Protein AF-A0A7S3M3R5-F1 (afdb_monomer_lite)

InterPro domains:
  IPR010730 Heterokaryon incompatibility [PF06985] (4-90)
  IPR035897 Toll/interleukin-1 receptor homology (TIR) domain superfamily [SSF52200] (59-109)

Structure (mmCIF, N/CA/C/O backbone):
data_AF-A0A7S3M3R5-F1
#
_entry.id   AF-A0A7S3M3R5-F1
#
loop_
_atom_site.group_PDB
_atom_site.id
_atom_site.type_symbol
_atom_site.label_atom_id
_atom_site.label_alt_id
_atom_site.label_comp_id
_atom_site.label_asym_id
_atom_site.label_entity_id
_atom_site.label_seq_id
_atom_site.pdbx_PDB_ins_code
_atom_site.Cartn_x
_atom_site.Cartn_y
_atom_site.Cartn_z
_atom_site.occupancy
_atom_site.B_iso_or_equiv
_atom_site.auth_seq_id
_atom_site.auth_comp_id
_atom_site.auth_asym_id
_atom_site.auth_atom_id
_atom_site.pdbx_PDB_model_num
ATOM 1 N N . ASP A 1 1 ? -3.764 -3.300 12.349 1.00 88.19 1 ASP A N 1
ATOM 2 C CA . ASP A 1 1 ? -2.629 -3.396 11.398 1.00 88.19 1 ASP A CA 1
ATOM 3 C C . ASP A 1 1 ? -3.106 -3.323 9.958 1.00 88.19 1 ASP A C 1
ATOM 5 O O . ASP A 1 1 ? -4.203 -3.796 9.670 1.00 88.19 1 ASP A O 1
ATOM 9 N N . VAL A 1 2 ? -2.306 -2.736 9.069 1.00 91.44 2 VAL A N 1
ATOM 10 C CA . VAL A 1 2 ? -2.637 -2.564 7.645 1.00 91.44 2 VAL A CA 1
ATOM 11 C C . VAL A 1 2 ? -1.565 -3.207 6.775 1.00 91.44 2 VAL A C 1
ATOM 13 O O . VAL A 1 2 ? -0.402 -2.827 6.884 1.00 91.44 2 VAL A O 1
ATOM 16 N N . PHE A 1 3 ? -1.940 -4.125 5.888 1.00 92.06 3 PHE A N 1
ATOM 17 C CA . PHE A 1 3 ? -1.043 -4.599 4.831 1.00 92.06 3 PHE A CA 1
ATOM 18 C C . PHE A 1 3 ? -0.990 -3.568 3.703 1.00 92.06 3 PHE A C 1
ATOM 20 O O . PHE A 1 3 ? -2.037 -3.150 3.217 1.00 92.06 3 PHE A O 1
ATOM 27 N N . VAL A 1 4 ? 0.200 -3.148 3.282 1.00 91.94 4 VAL A N 1
ATOM 28 C CA . VAL A 1 4 ? 0.385 -2.169 2.205 1.00 91.94 4 VAL A CA 1
ATOM 29 C C . VAL A 1 4 ? 0.975 -2.869 0.988 1.00 91.94 4 VAL A C 1
ATOM 31 O O . VAL A 1 4 ? 2.160 -3.202 0.977 1.00 91.94 4 VAL A O 1
ATOM 34 N N . SER A 1 5 ? 0.152 -3.044 -0.045 1.00 91.88 5 SER A N 1
ATOM 35 C CA . SER A 1 5 ? 0.587 -3.535 -1.351 1.00 91.88 5 SER A CA 1
ATOM 36 C C . SER A 1 5 ? 0.902 -2.362 -2.274 1.00 91.88 5 SER A C 1
ATOM 38 O O . SER A 1 5 ? 0.075 -1.468 -2.477 1.00 91.88 5 SER A O 1
ATOM 40 N N . HIS A 1 6 ? 2.111 -2.343 -2.834 1.00 91.19 6 HIS A N 1
ATOM 41 C CA . HIS A 1 6 ? 2.576 -1.250 -3.681 1.00 91.19 6 HIS A CA 1
ATOM 42 C C . HIS A 1 6 ? 3.719 -1.683 -4.607 1.00 91.19 6 HIS A C 1
ATOM 44 O O . HIS A 1 6 ? 4.495 -2.582 -4.285 1.00 91.19 6 HIS A O 1
ATOM 50 N N . CYS A 1 7 ? 3.895 -0.990 -5.738 1.00 89.44 7 CYS A N 1
ATOM 51 C CA . CYS A 1 7 ? 5.154 -1.074 -6.487 1.00 89.44 7 CYS A CA 1
ATOM 52 C C . CYS A 1 7 ? 6.301 -0.589 -5.594 1.00 89.44 7 CYS A C 1
ATOM 54 O O . CYS A 1 7 ? 6.078 0.279 -4.767 1.00 89.44 7 CYS A O 1
ATOM 56 N N . TRP A 1 8 ? 7.546 -1.040 -5.756 1.00 86.31 8 TRP A N 1
ATOM 57 C CA . TRP A 1 8 ? 8.667 -0.480 -4.970 1.00 86.31 8 TRP A CA 1
ATOM 58 C C . TRP A 1 8 ? 9.424 0.609 -5.716 1.00 86.31 8 TRP A C 1
ATOM 60 O O . TRP A 1 8 ? 9.763 1.645 -5.148 1.00 86.31 8 TRP A O 1
ATOM 70 N N . SER A 1 9 ? 9.655 0.384 -7.004 1.00 87.81 9 SER A N 1
ATOM 71 C CA . SER A 1 9 ? 10.383 1.286 -7.888 1.00 87.81 9 SER A CA 1
ATOM 72 C C . SER A 1 9 ? 9.431 2.196 -8.657 1.00 87.81 9 SER A C 1
ATOM 74 O O . SER A 1 9 ? 8.329 1.754 -8.989 1.00 87.81 9 SER A O 1
ATOM 76 N N . PRO A 1 10 ? 9.848 3.434 -8.971 1.00 90.00 10 PRO A N 1
ATOM 77 C CA . PRO A 1 10 ? 9.079 4.282 -9.865 1.00 90.00 10 PRO A CA 1
ATOM 78 C C . PRO A 1 10 ? 8.968 3.618 -11.245 1.00 90.00 10 PRO A C 1
ATOM 80 O O . PRO A 1 10 ? 9.911 2.940 -11.674 1.00 90.00 10 PRO A O 1
ATOM 83 N N . PRO A 1 11 ? 7.860 3.834 -11.965 1.00 89.75 11 PRO A N 1
ATOM 84 C CA . PRO A 1 11 ? 7.764 3.528 -13.386 1.00 89.75 11 PRO A CA 1
ATOM 85 C C . PRO A 1 11 ? 8.902 4.170 -14.189 1.00 89.75 11 PRO A C 1
ATOM 87 O O . PRO A 1 11 ? 9.379 5.254 -13.845 1.00 89.75 11 PRO A O 1
ATOM 90 N N . GLN A 1 12 ? 9.316 3.542 -15.294 1.00 90.69 12 GLN A N 1
ATOM 91 C CA . GLN A 1 12 ? 10.451 4.013 -16.108 1.00 90.69 12 GLN A CA 1
ATOM 92 C C . GLN A 1 12 ? 10.284 5.461 -16.602 1.00 90.69 12 GLN A C 1
ATOM 94 O O . GLN A 1 12 ? 11.248 6.221 -16.653 1.00 90.69 12 GLN A O 1
ATOM 99 N N . ASN A 1 13 ? 9.054 5.864 -16.915 1.00 90.12 13 ASN A N 1
ATOM 100 C CA . ASN A 1 13 ? 8.696 7.197 -17.391 1.00 90.12 13 ASN A CA 1
ATOM 101 C C . ASN A 1 13 ? 8.220 8.147 -16.277 1.00 90.12 13 ASN A C 1
ATOM 103 O O . ASN A 1 13 ? 7.721 9.224 -16.591 1.00 90.12 13 ASN A O 1
ATOM 107 N N . TRP A 1 14 ? 8.390 7.801 -14.993 1.00 90.12 14 TRP A N 1
ATOM 108 C CA . TRP A 1 14 ? 7.905 8.607 -13.862 1.00 90.12 14 TRP A CA 1
ATOM 109 C C . TRP A 1 14 ? 8.295 10.082 -13.969 1.00 90.12 14 TRP A C 1
ATOM 111 O O . TRP A 1 14 ? 7.435 10.950 -13.912 1.00 90.12 14 TRP A O 1
ATOM 121 N N . LYS A 1 15 ? 9.581 10.373 -14.196 1.00 91.25 15 LYS A N 1
ATOM 122 C CA . LYS A 1 15 ? 10.078 11.757 -14.302 1.00 91.25 15 LYS A CA 1
ATOM 123 C C . LYS A 1 15 ? 9.504 12.518 -15.498 1.00 91.25 15 LYS A C 1
ATOM 125 O O . LYS A 1 15 ? 9.423 13.737 -15.448 1.00 91.25 15 LYS A O 1
ATOM 130 N N . ILE A 1 16 ? 9.148 11.809 -16.569 1.00 91.19 16 ILE A N 1
ATOM 131 C CA . ILE A 1 16 ? 8.552 12.407 -17.768 1.00 91.19 16 ILE A CA 1
ATOM 132 C C . ILE A 1 16 ? 7.092 12.765 -17.485 1.00 91.19 16 ILE A C 1
ATOM 134 O O . ILE A 1 16 ? 6.657 13.857 -17.825 1.00 91.19 16 ILE A O 1
ATOM 138 N N . VAL A 1 17 ? 6.352 11.858 -16.842 1.00 88.19 17 VAL A N 1
ATO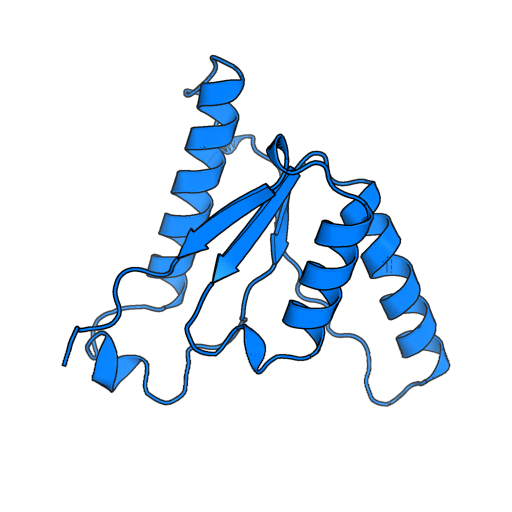M 139 C CA . VAL A 1 17 ? 4.916 12.022 -16.570 1.00 88.19 17 VAL A CA 1
ATOM 140 C C . VAL A 1 17 ? 4.665 12.995 -15.417 1.00 88.19 17 VAL A C 1
ATOM 142 O O . VAL A 1 17 ? 3.823 13.877 -15.537 1.00 88.19 17 VAL A O 1
ATOM 145 N N . MET A 1 18 ? 5.410 12.849 -14.321 1.00 88.31 18 MET A N 1
ATOM 146 C CA . MET A 1 18 ? 5.201 13.590 -13.072 1.00 88.31 18 MET A CA 1
ATOM 147 C C . MET A 1 18 ? 6.074 14.842 -12.959 1.00 88.31 18 MET A C 1
ATOM 149 O O . MET A 1 18 ? 5.799 15.705 -12.134 1.00 88.31 18 MET A O 1
ATOM 153 N N . GLY A 1 19 ? 7.133 14.943 -13.762 1.00 90.81 19 GLY A N 1
ATOM 154 C CA . GLY A 1 19 ? 8.151 15.985 -13.656 1.00 90.81 19 GLY A CA 1
ATOM 155 C C . GLY A 1 19 ? 9.407 15.527 -12.894 1.00 90.81 19 GLY A C 1
ATOM 156 O O . GLY A 1 19 ? 9.345 14.644 -12.031 1.00 90.81 19 GLY A O 1
ATOM 157 N N . PRO A 1 20 ? 10.579 16.108 -13.208 1.00 91.19 20 PRO A N 1
ATOM 158 C CA . PRO A 1 20 ? 11.868 15.665 -12.672 1.00 91.19 20 PRO A CA 1
ATOM 159 C C . PRO A 1 20 ? 12.020 15.887 -11.161 1.00 91.19 20 PRO A C 1
ATOM 161 O O . PRO A 1 20 ? 12.769 15.146 -10.523 1.00 91.19 20 PRO A O 1
ATOM 164 N N . ASP A 1 21 ? 11.294 16.857 -10.600 1.00 92.94 21 ASP A N 1
ATOM 165 C CA . ASP A 1 21 ? 11.376 17.251 -9.188 1.00 92.94 21 ASP A CA 1
ATOM 166 C C . ASP A 1 21 ? 10.393 16.487 -8.284 1.00 92.94 21 ASP A C 1
ATOM 168 O O . ASP A 1 21 ? 10.429 16.618 -7.058 1.00 92.94 21 ASP A O 1
ATOM 172 N N . VAL A 1 22 ? 9.524 15.648 -8.860 1.00 90.94 22 VAL A N 1
ATOM 173 C CA . VAL A 1 22 ? 8.551 14.867 -8.088 1.00 90.94 22 VAL A CA 1
ATOM 174 C C . VAL A 1 22 ? 9.186 13.575 -7.583 1.00 90.94 22 VAL A C 1
ATOM 176 O O . VAL A 1 22 ? 9.408 12.610 -8.322 1.00 90.94 22 VAL A O 1
ATOM 179 N N . ASN A 1 23 ? 9.447 13.532 -6.277 1.00 91.06 23 ASN A N 1
ATOM 180 C CA . ASN A 1 23 ? 10.005 12.362 -5.613 1.00 91.06 23 ASN A CA 1
ATOM 181 C C . ASN A 1 23 ? 8.933 11.282 -5.385 1.00 91.06 23 ASN A C 1
ATOM 183 O O . ASN A 1 23 ? 7.994 11.458 -4.611 1.00 91.06 23 ASN A O 1
ATOM 187 N N . TYR A 1 24 ? 9.133 10.124 -6.008 1.00 90.25 24 TYR A N 1
ATOM 188 C CA . TYR A 1 24 ? 8.236 8.974 -5.913 1.00 90.25 24 TYR A CA 1
ATOM 189 C C . TYR A 1 24 ? 7.963 8.501 -4.475 1.00 90.25 24 TYR A C 1
ATOM 191 O O . TYR A 1 24 ? 6.828 8.194 -4.117 1.00 90.25 24 TYR A O 1
ATOM 199 N N . ALA A 1 25 ? 8.988 8.483 -3.618 1.00 89.75 25 ALA A N 1
ATOM 200 C CA . ALA A 1 25 ? 8.833 8.074 -2.225 1.00 89.75 25 ALA A CA 1
ATOM 201 C C . ALA A 1 25 ? 7.984 9.071 -1.421 1.00 89.75 25 ALA A C 1
ATOM 203 O O . ALA A 1 25 ? 7.261 8.658 -0.518 1.00 89.75 25 ALA A O 1
ATOM 204 N N . VAL A 1 26 ? 8.039 10.362 -1.770 1.00 91.62 26 VAL A N 1
ATOM 205 C CA . VAL A 1 26 ? 7.213 11.407 -1.145 1.00 91.62 26 VAL A CA 1
ATOM 206 C C . VAL A 1 26 ? 5.745 11.255 -1.546 1.00 91.62 26 VAL A C 1
ATOM 208 O O . VAL A 1 26 ? 4.867 11.371 -0.697 1.00 91.62 26 VAL A O 1
ATOM 211 N N . VAL A 1 27 ? 5.460 10.932 -2.811 1.00 90.56 27 VAL A N 1
ATOM 212 C CA . VAL A 1 27 ? 4.079 10.666 -3.257 1.00 90.56 27 VAL A CA 1
ATOM 213 C C . VAL A 1 27 ? 3.496 9.456 -2.523 1.00 90.56 27 VAL A C 1
ATOM 215 O O . VAL A 1 27 ? 2.382 9.516 -2.005 1.00 90.56 27 VAL A O 1
ATOM 218 N N . LYS A 1 28 ? 4.276 8.381 -2.381 1.00 89.06 28 LYS A N 1
ATOM 219 C CA . LYS A 1 28 ? 3.862 7.208 -1.601 1.00 89.06 28 LYS A CA 1
ATOM 220 C C . LYS A 1 28 ? 3.640 7.494 -0.136 1.00 89.06 28 LYS A C 1
ATOM 222 O O . LYS A 1 28 ? 2.657 7.023 0.425 1.00 89.06 28 LYS A O 1
ATOM 227 N N . SER A 1 29 ? 4.558 8.218 0.501 1.00 89.81 29 SER A N 1
ATOM 228 C CA . SER A 1 29 ? 4.417 8.530 1.919 1.00 89.81 29 SER A CA 1
ATOM 229 C C . SER A 1 29 ? 3.177 9.384 2.164 1.00 89.81 29 SER A C 1
ATOM 231 O O . SER A 1 29 ? 2.479 9.151 3.147 1.00 89.81 29 SER A O 1
ATOM 233 N N . ALA A 1 30 ? 2.840 10.288 1.238 1.00 91.19 30 ALA A N 1
ATOM 234 C CA . ALA A 1 30 ? 1.583 11.023 1.266 1.00 91.19 30 ALA A CA 1
ATOM 235 C C . ALA A 1 30 ? 0.367 10.090 1.134 1.00 91.19 30 ALA A C 1
ATOM 237 O O . ALA A 1 30 ? -0.535 10.177 1.962 1.00 91.19 30 ALA A O 1
ATOM 238 N N . ALA A 1 31 ? 0.359 9.157 0.174 1.00 90.19 31 ALA A N 1
ATOM 239 C CA . ALA A 1 31 ? -0.730 8.185 0.006 1.00 90.19 31 ALA A CA 1
ATOM 240 C C . ALA A 1 31 ? -0.932 7.303 1.255 1.00 90.19 31 ALA A C 1
ATOM 242 O O . ALA A 1 31 ? -2.055 7.123 1.729 1.00 90.19 31 ALA A O 1
ATOM 243 N N . VAL A 1 32 ? 0.163 6.807 1.840 1.00 90.56 32 VAL A N 1
ATOM 244 C CA . VAL A 1 32 ? 0.143 6.037 3.093 1.00 90.56 32 VAL A CA 1
ATOM 245 C C . VAL A 1 32 ? -0.370 6.886 4.257 1.00 90.56 32 VAL A C 1
ATOM 247 O O . VAL A 1 32 ? -1.194 6.413 5.037 1.00 90.56 32 VAL A O 1
ATOM 250 N N . ALA A 1 33 ? 0.082 8.137 4.379 1.00 92.88 33 ALA A N 1
ATOM 251 C CA . ALA A 1 33 ? -0.348 9.033 5.448 1.00 92.88 33 ALA A CA 1
ATOM 252 C C . ALA A 1 33 ? -1.835 9.396 5.339 1.00 92.88 33 ALA A C 1
ATOM 254 O O . ALA A 1 33 ? -2.511 9.471 6.362 1.00 92.88 33 ALA A O 1
ATOM 255 N N . THR A 1 34 ? -2.351 9.599 4.124 1.00 91.75 34 THR A N 1
ATOM 256 C CA . THR A 1 34 ? -3.785 9.805 3.880 1.00 91.75 34 THR A CA 1
ATOM 257 C C . THR A 1 34 ? -4.585 8.599 4.356 1.00 91.75 34 THR A C 1
ATOM 259 O O . THR A 1 34 ? -5.452 8.753 5.208 1.00 91.75 34 THR A O 1
ATOM 262 N N . MET A 1 35 ? -4.216 7.388 3.928 1.00 91.31 35 MET A N 1
ATOM 263 C CA . MET A 1 35 ? -4.890 6.166 4.375 1.00 91.31 35 MET A CA 1
ATOM 264 C C . MET A 1 35 ? -4.820 5.977 5.900 1.00 91.31 35 MET A C 1
ATOM 266 O O . MET A 1 35 ? -5.823 5.642 6.527 1.00 91.31 35 MET A O 1
ATOM 270 N N . ALA A 1 36 ? -3.668 6.233 6.526 1.00 93.31 36 ALA A N 1
ATOM 271 C CA . ALA A 1 36 ? -3.535 6.125 7.978 1.00 93.31 36 ALA A CA 1
ATOM 272 C C . ALA A 1 36 ? -4.461 7.111 8.714 1.00 93.31 36 ALA A C 1
ATOM 274 O O . ALA A 1 36 ? -5.073 6.752 9.721 1.00 93.31 36 ALA A O 1
ATOM 275 N N . LYS A 1 37 ? -4.611 8.336 8.193 1.00 93.75 37 LYS A N 1
ATOM 276 C CA . LYS A 1 37 ? -5.568 9.322 8.713 1.00 93.75 37 LYS A CA 1
ATOM 277 C C . LYS A 1 37 ? -7.012 8.874 8.519 1.00 93.75 37 LYS A C 1
ATOM 279 O O . LYS A 1 37 ? -7.790 9.027 9.454 1.00 93.75 37 LYS A O 1
ATOM 284 N N . ASP A 1 38 ? -7.353 8.288 7.374 1.00 90.50 38 ASP A N 1
ATOM 285 C CA . ASP A 1 38 ? -8.701 7.772 7.107 1.00 90.50 38 ASP A CA 1
ATOM 286 C C . ASP A 1 38 ? -9.070 6.648 8.086 1.00 90.50 38 ASP A C 1
ATOM 288 O O . ASP A 1 38 ? -10.155 6.655 8.668 1.00 90.50 38 ASP A O 1
ATOM 292 N N . ILE A 1 39 ? -8.142 5.724 8.356 1.00 90.19 39 ILE A N 1
ATOM 293 C CA . ILE A 1 39 ? -8.330 4.657 9.352 1.00 90.19 39 ILE A CA 1
ATOM 294 C C . ILE A 1 39 ? -8.498 5.232 10.759 1.00 90.19 39 ILE A C 1
ATOM 296 O O . ILE A 1 39 ? -9.372 4.797 11.510 1.00 90.19 39 ILE A O 1
ATOM 300 N N . ALA A 1 40 ? -7.664 6.199 11.135 1.00 92.50 40 ALA A N 1
ATOM 301 C CA . ALA A 1 40 ? -7.742 6.844 12.441 1.00 92.50 40 ALA A CA 1
ATOM 302 C C . ALA A 1 40 ? -9.058 7.619 12.612 1.00 92.50 40 ALA A C 1
ATOM 304 O O . ALA A 1 40 ? -9.709 7.532 13.653 1.00 92.50 40 ALA A O 1
ATOM 305 N N . LEU A 1 41 ? -9.506 8.308 11.560 1.00 91.88 41 LEU A N 1
ATOM 306 C CA . LEU A 1 41 ? -10.789 9.000 11.521 1.00 91.88 41 LEU A CA 1
ATOM 307 C C . LEU A 1 41 ? -11.967 8.024 11.632 1.00 91.88 41 LEU A C 1
ATOM 309 O O . LEU A 1 41 ? -12.881 8.282 12.408 1.00 91.88 41 LEU A O 1
ATOM 313 N N . ALA A 1 42 ? -11.927 6.882 10.939 1.00 88.31 42 ALA A N 1
ATOM 314 C CA . ALA A 1 42 ? -12.949 5.836 11.051 1.00 88.31 42 ALA A CA 1
ATOM 315 C C . ALA A 1 42 ? -13.052 5.250 12.473 1.00 88.31 42 ALA A C 1
ATOM 317 O O . ALA A 1 42 ? -14.106 4.762 12.878 1.00 88.31 42 ALA A O 1
ATOM 318 N N . ARG A 1 43 ? -11.970 5.338 13.257 1.00 89.56 43 ARG A N 1
ATOM 319 C CA . ARG A 1 43 ? -11.920 4.980 14.685 1.00 89.56 43 ARG A CA 1
ATOM 320 C C . ARG A 1 43 ? -12.319 6.133 15.617 1.00 89.56 43 ARG A C 1
ATOM 322 O O . ARG A 1 43 ? -12.285 5.957 16.830 1.00 89.56 43 ARG A O 1
ATOM 329 N N . ASN A 1 44 ? -12.712 7.287 15.070 1.00 93.12 44 ASN A N 1
ATOM 330 C CA . ASN A 1 44 ? -12.967 8.543 15.785 1.00 93.12 44 ASN A CA 1
ATOM 331 C C . ASN A 1 44 ? -11.763 9.057 16.597 1.00 93.12 44 ASN A C 1
ATOM 333 O O . ASN A 1 44 ? -11.939 9.711 17.622 1.00 93.12 44 ASN A O 1
ATOM 337 N N . ASP A 1 45 ? -10.540 8.789 16.136 1.00 95.50 45 ASP A N 1
ATOM 338 C CA . ASP A 1 45 ? -9.308 9.172 16.829 1.00 95.50 45 ASP A CA 1
ATOM 339 C C . ASP A 1 45 ? -8.226 9.643 15.846 1.00 95.50 45 ASP A C 1
ATOM 341 O O . ASP A 1 45 ? -7.145 9.072 15.722 1.00 95.50 45 ASP A O 1
ATOM 345 N N . LEU A 1 46 ? -8.515 10.723 15.114 1.00 94.75 46 LEU A N 1
ATOM 346 C CA . LEU A 1 46 ? -7.586 11.278 14.122 1.00 94.75 46 LEU A CA 1
ATOM 347 C C . LEU A 1 46 ? -6.222 11.666 14.724 1.00 94.75 46 LEU A C 1
ATOM 349 O O . LEU A 1 46 ? -5.219 11.656 14.015 1.00 94.75 46 LEU A O 1
ATOM 353 N N . GLN A 1 47 ? -6.159 12.002 16.017 1.00 95.44 47 GLN A N 1
ATOM 354 C CA . GLN A 1 47 ? -4.912 12.403 16.679 1.00 95.44 47 GLN A CA 1
ATOM 355 C C . GLN A 1 47 ? -3.909 11.246 16.785 1.00 95.44 47 GLN A C 1
ATOM 357 O O . GLN A 1 47 ? -2.703 11.488 16.813 1.00 95.44 47 GLN A O 1
ATOM 362 N N . SER A 1 48 ? -4.380 9.996 16.782 1.00 94.56 48 SER A N 1
ATOM 363 C CA . SER A 1 48 ? -3.531 8.808 16.879 1.00 94.56 48 SER A CA 1
ATOM 364 C C . SER A 1 48 ? -3.152 8.190 15.533 1.00 94.56 48 SER A C 1
ATOM 366 O O . SER A 1 48 ? -2.614 7.085 15.507 1.00 94.56 48 SER A O 1
ATOM 368 N N . TRP A 1 49 ? -3.349 8.884 14.405 1.00 94.62 49 TRP A N 1
ATOM 369 C CA . TRP A 1 49 ? -3.029 8.339 13.074 1.00 94.62 49 TRP A CA 1
ATOM 370 C C . TRP A 1 49 ? -1.580 7.840 12.932 1.00 94.62 49 TRP A C 1
ATOM 372 O O . TRP A 1 49 ? -1.330 6.869 12.223 1.00 94.62 49 TRP A O 1
ATOM 382 N N . GLY A 1 50 ? -0.628 8.452 13.648 1.00 94.44 50 GLY A N 1
ATOM 383 C CA . GLY A 1 50 ? 0.772 8.013 13.684 1.00 94.44 50 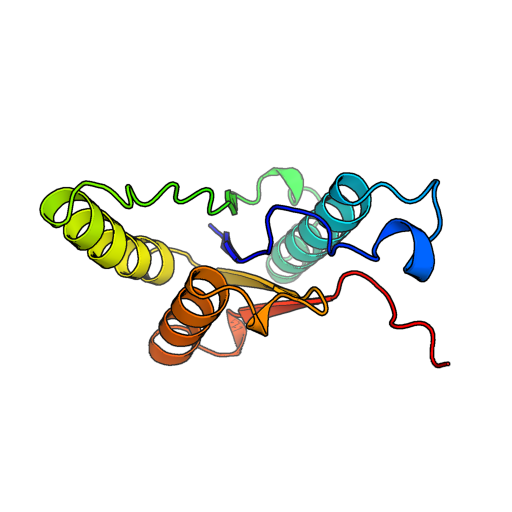GLY A CA 1
ATOM 384 C C . GLY A 1 50 ? 0.998 6.653 14.360 1.00 94.44 50 GLY A C 1
ATOM 385 O O . GLY A 1 50 ? 2.059 6.061 14.191 1.00 94.44 50 GLY A O 1
ATOM 386 N N . ASN A 1 51 ? 0.003 6.139 15.088 1.00 94.25 51 ASN A N 1
ATOM 387 C CA . ASN A 1 51 ? 0.027 4.828 15.738 1.00 94.25 51 ASN A CA 1
ATOM 388 C C . ASN A 1 51 ? -0.557 3.716 14.849 1.00 94.25 51 ASN A C 1
ATOM 390 O O . ASN A 1 51 ? -0.645 2.566 15.283 1.00 94.25 51 ASN A O 1
ATOM 394 N N . VAL A 1 52 ? -0.985 4.028 13.620 1.00 93.44 52 VAL A N 1
ATOM 395 C CA . VAL A 1 52 ? -1.438 3.008 12.669 1.00 93.44 52 VAL A CA 1
ATOM 396 C C . VAL A 1 52 ? -0.247 2.136 12.271 1.00 93.44 52 VAL A C 1
ATOM 398 O O . VAL A 1 52 ? 0.694 2.590 11.626 1.00 93.44 52 VAL A O 1
ATOM 401 N N . LEU A 1 53 ? -0.299 0.862 12.658 1.00 93.12 53 LEU A N 1
ATOM 402 C CA . LEU A 1 53 ? 0.733 -0.120 12.337 1.00 93.12 53 LEU A CA 1
ATOM 403 C C . LEU A 1 53 ? 0.597 -0.596 10.891 1.00 93.12 53 LEU A C 1
ATOM 405 O O . LEU A 1 53 ? -0.470 -1.060 10.475 1.00 93.12 53 LEU A O 1
ATOM 409 N N . LEU A 1 54 ? 1.700 -0.509 10.150 1.00 90.50 54 LEU A N 1
ATOM 410 C CA . LEU A 1 54 ? 1.780 -0.850 8.735 1.00 90.50 54 LEU A CA 1
ATOM 411 C C . LEU A 1 54 ? 2.708 -2.043 8.519 1.00 90.50 54 LEU A C 1
ATOM 413 O O . LEU A 1 54 ? 3.858 -2.040 8.957 1.00 90.50 54 LEU A O 1
ATOM 417 N N . TRP A 1 55 ? 2.221 -3.018 7.768 1.00 88.88 55 TRP A N 1
ATOM 418 C CA . TRP A 1 55 ? 3.012 -4.072 7.156 1.00 88.88 55 TRP A CA 1
ATOM 419 C C . TRP A 1 55 ? 3.295 -3.673 5.718 1.00 88.88 55 TRP A C 1
ATOM 421 O O . TRP A 1 55 ? 2.438 -3.800 4.849 1.00 88.88 55 TRP A O 1
ATOM 431 N N . ILE A 1 56 ? 4.490 -3.143 5.481 1.00 82.81 56 ILE A N 1
ATOM 432 C CA . ILE A 1 56 ? 4.934 -2.788 4.136 1.00 82.81 56 ILE A CA 1
ATOM 433 C C . ILE A 1 56 ? 5.572 -4.028 3.537 1.00 82.81 56 ILE A C 1
ATOM 435 O O . ILE A 1 56 ? 6.605 -4.486 4.041 1.00 82.81 56 ILE A O 1
ATOM 439 N N . ASP A 1 57 ? 4.965 -4.564 2.480 1.00 70.06 57 ASP A N 1
ATOM 440 C CA . ASP A 1 57 ? 5.582 -5.679 1.793 1.00 70.06 57 ASP A CA 1
ATOM 441 C C . ASP A 1 57 ? 6.875 -5.220 1.121 1.00 70.06 57 ASP A C 1
ATOM 443 O O . ASP A 1 57 ? 6.892 -4.386 0.215 1.00 70.06 57 ASP A O 1
ATOM 447 N N . LYS A 1 58 ? 7.977 -5.781 1.609 1.00 67.81 58 LYS A N 1
ATOM 448 C CA . LYS A 1 58 ? 9.256 -5.805 0.916 1.00 67.81 58 LYS A CA 1
ATOM 449 C C . LYS A 1 58 ? 9.648 -7.263 0.700 1.00 67.81 58 LYS A C 1
ATOM 451 O O . LYS A 1 58 ? 10.784 -7.627 1.015 1.00 67.81 58 LYS A O 1
ATOM 456 N N . ALA A 1 59 ? 8.715 -8.126 0.279 1.00 59.97 59 ALA A N 1
ATOM 457 C CA . ALA A 1 59 ? 8.971 -9.547 0.097 1.00 59.97 59 ALA A CA 1
ATOM 458 C C . ALA A 1 59 ? 10.020 -9.757 -0.994 1.00 59.97 59 ALA A C 1
ATOM 460 O O . ALA A 1 59 ? 9.741 -9.969 -2.173 1.00 59.97 59 ALA A O 1
ATOM 461 N N . CYS A 1 60 ? 11.282 -9.750 -0.577 1.00 61.09 60 CYS A N 1
ATOM 462 C CA . CYS A 1 60 ? 12.372 -10.398 -1.275 1.00 61.09 60 CYS A CA 1
ATOM 463 C C . CYS A 1 60 ? 12.123 -11.907 -1.200 1.00 61.09 60 CYS A C 1
ATOM 465 O O . CYS A 1 60 ? 12.838 -12.612 -0.493 1.00 61.09 60 CYS A O 1
ATOM 467 N N . ILE A 1 61 ? 11.079 -12.399 -1.877 1.00 77.25 61 ILE A N 1
ATOM 468 C CA . ILE A 1 61 ? 10.880 -13.830 -2.073 1.00 77.25 61 ILE A CA 1
ATOM 469 C C . ILE A 1 61 ? 12.109 -14.307 -2.840 1.00 77.25 61 ILE A C 1
ATOM 471 O O . ILE A 1 61 ? 12.317 -13.848 -3.973 1.00 77.25 61 ILE A O 1
ATOM 475 N N . PRO A 1 62 ? 12.942 -15.178 -2.251 1.00 81.69 62 PRO A N 1
ATOM 476 C CA . PRO A 1 62 ? 14.145 -15.646 -2.917 1.00 81.69 62 PRO A CA 1
ATOM 477 C C . PRO A 1 62 ? 13.752 -16.317 -4.229 1.00 81.69 62 PRO A C 1
ATOM 479 O O . PRO A 1 62 ? 12.897 -17.196 -4.238 1.00 81.69 62 PRO A O 1
ATOM 482 N N . GLN A 1 63 ? 14.318 -15.863 -5.347 1.00 83.44 63 GLN A N 1
ATOM 483 C CA . GLN A 1 63 ? 13.992 -16.435 -6.657 1.00 83.44 63 GLN A CA 1
ATOM 484 C C . GLN A 1 63 ? 14.830 -17.680 -6.964 1.00 83.44 63 GLN A C 1
ATOM 486 O O . GLN A 1 63 ? 14.391 -18.509 -7.751 1.00 83.44 63 GLN A O 1
ATOM 491 N N . ASP A 1 64 ? 15.970 -17.835 -6.286 1.00 90.88 64 ASP A N 1
ATOM 492 C CA . ASP A 1 64 ? 16.969 -18.876 -6.566 1.00 90.88 64 ASP A CA 1
ATOM 493 C C . ASP A 1 64 ? 16.843 -20.114 -5.657 1.00 90.88 64 ASP A C 1
ATOM 495 O O . ASP A 1 64 ? 17.678 -21.015 -5.698 1.00 90.88 64 ASP A O 1
ATOM 499 N N . ASN A 1 65 ? 15.829 -20.157 -4.787 1.00 90.62 65 ASN A N 1
ATOM 500 C CA . ASN A 1 65 ? 15.588 -21.278 -3.881 1.00 90.62 65 ASN A CA 1
ATOM 501 C C . ASN A 1 65 ? 14.098 -21.618 -3.848 1.00 90.62 65 ASN A C 1
ATOM 503 O O . ASN A 1 65 ? 13.323 -20.948 -3.165 1.00 90.62 65 ASN A O 1
ATOM 507 N N . ASP A 1 66 ? 13.716 -22.683 -4.548 1.00 91.62 66 ASP A N 1
ATOM 508 C CA . ASP A 1 66 ? 12.314 -23.075 -4.726 1.00 91.62 66 ASP A CA 1
ATOM 509 C C . ASP A 1 66 ? 11.597 -23.394 -3.409 1.00 91.62 66 ASP A C 1
ATOM 511 O O . ASP A 1 66 ?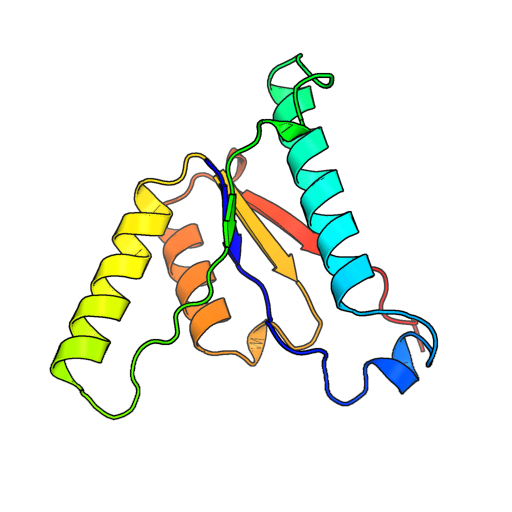 10.438 -23.019 -3.220 1.00 91.62 66 ASP A O 1
ATOM 515 N N . MET A 1 67 ? 12.287 -24.032 -2.460 1.00 92.12 67 MET A N 1
ATOM 516 C CA . MET A 1 67 ? 11.704 -24.383 -1.162 1.00 92.12 67 MET A CA 1
ATOM 517 C C . MET A 1 67 ? 11.417 -23.137 -0.323 1.00 92.12 67 MET A C 1
ATOM 519 O O . MET A 1 67 ? 10.341 -23.008 0.264 1.00 92.12 67 MET A O 1
ATOM 523 N N . LEU A 1 68 ? 12.365 -22.199 -0.284 1.00 89.38 68 LEU A N 1
ATOM 524 C CA . LEU A 1 68 ? 12.209 -20.951 0.456 1.00 89.38 68 LEU A CA 1
ATOM 525 C C . LEU A 1 68 ? 11.213 -20.014 -0.235 1.00 89.38 68 LEU A C 1
ATOM 527 O O . LEU A 1 68 ? 10.402 -19.383 0.438 1.00 89.38 68 LEU A O 1
ATOM 531 N N . LYS A 1 69 ? 11.208 -19.990 -1.571 1.00 89.25 69 LYS A N 1
ATOM 532 C CA . LYS A 1 69 ? 10.208 -19.300 -2.388 1.0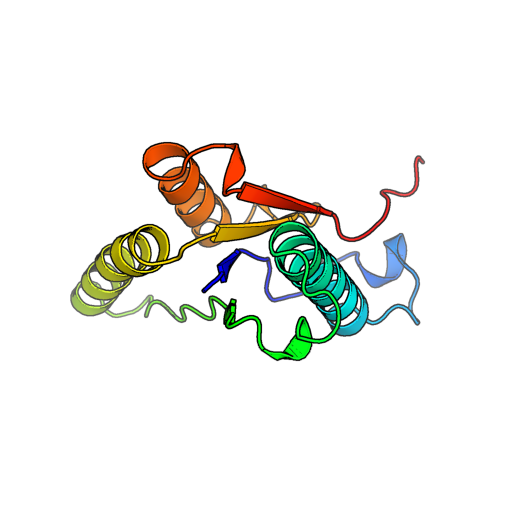0 89.25 69 LYS A CA 1
ATOM 533 C C . LYS A 1 69 ? 8.802 -19.758 -2.034 1.00 89.25 69 LYS A C 1
ATOM 535 O O . LYS A 1 69 ? 7.964 -18.929 -1.692 1.00 89.25 69 LYS A O 1
ATOM 540 N N . LEU A 1 70 ? 8.557 -21.068 -2.056 1.00 87.75 70 LEU A N 1
ATOM 541 C CA . LEU A 1 70 ? 7.259 -21.645 -1.713 1.00 87.75 70 LEU A CA 1
ATOM 542 C C . LEU A 1 70 ? 6.853 -21.315 -0.270 1.00 87.75 70 LEU A C 1
ATOM 544 O O . LEU A 1 70 ? 5.712 -20.926 -0.027 1.00 87.75 70 LEU A O 1
ATOM 548 N N . ALA A 1 71 ? 7.786 -21.416 0.680 1.00 88.00 71 ALA A N 1
ATOM 549 C CA . ALA A 1 71 ? 7.531 -21.046 2.070 1.00 88.00 71 ALA A CA 1
ATOM 550 C C . ALA A 1 71 ? 7.126 -19.567 2.204 1.00 88.00 71 ALA A C 1
ATOM 552 O O . ALA A 1 71 ? 6.130 -19.266 2.857 1.00 88.00 71 ALA A O 1
ATOM 553 N N . CYS A 1 72 ? 7.840 -18.651 1.545 1.00 85.81 72 CYS A N 1
ATOM 554 C CA . CYS A 1 72 ? 7.517 -17.224 1.542 1.00 85.81 72 CYS A CA 1
ATOM 555 C C . CYS A 1 72 ? 6.164 -16.927 0.880 1.00 85.81 72 CYS A C 1
ATOM 557 O O . CYS A 1 72 ? 5.382 -16.162 1.436 1.00 85.81 72 CYS A O 1
ATOM 559 N N . ILE A 1 73 ? 5.847 -17.565 -0.252 1.00 85.75 73 ILE A N 1
ATOM 560 C CA . ILE A 1 73 ? 4.544 -17.421 -0.926 1.00 85.75 73 ILE A CA 1
AT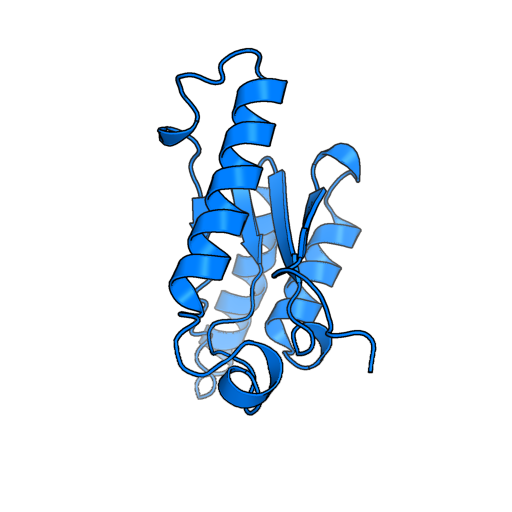OM 561 C C . ILE A 1 73 ? 3.401 -17.827 0.014 1.00 85.75 73 ILE A C 1
ATOM 563 O O . ILE A 1 73 ? 2.412 -17.104 0.139 1.00 85.75 73 ILE A O 1
ATOM 567 N N . ASN A 1 74 ? 3.561 -18.939 0.736 1.00 83.44 74 ASN A N 1
ATOM 568 C CA . ASN A 1 74 ? 2.572 -19.409 1.709 1.00 83.44 74 ASN A CA 1
ATOM 569 C C . ASN A 1 74 ? 2.445 -18.483 2.934 1.00 83.44 74 ASN A C 1
ATOM 571 O O . ASN A 1 74 ? 1.418 -18.492 3.613 1.00 83.44 74 ASN A O 1
ATOM 575 N N . LEU A 1 75 ? 3.471 -17.683 3.240 1.00 84.81 75 LEU A N 1
ATOM 576 C CA . LEU A 1 75 ? 3.425 -16.705 4.327 1.00 84.81 75 LEU A CA 1
ATOM 577 C C . LEU A 1 75 ? 2.684 -15.422 3.940 1.00 84.81 75 LEU A C 1
ATOM 579 O O . LEU A 1 75 ? 2.046 -14.844 4.816 1.00 84.81 75 LEU A O 1
ATOM 583 N N . ILE A 1 76 ? 2.712 -15.003 2.670 1.00 83.88 76 ILE A N 1
ATOM 584 C CA . ILE A 1 76 ? 2.015 -13.787 2.204 1.00 83.88 76 ILE A CA 1
ATOM 585 C C . ILE A 1 76 ? 0.528 -13.852 2.540 1.00 83.88 76 ILE A C 1
ATOM 587 O O . ILE A 1 76 ? -0.011 -12.944 3.167 1.00 83.88 76 ILE A O 1
ATOM 591 N N . ASP A 1 77 ? -0.113 -14.970 2.210 1.00 83.31 77 ASP A N 1
ATOM 592 C CA . ASP A 1 77 ? -1.527 -15.194 2.510 1.00 83.31 77 ASP A CA 1
ATOM 593 C C . ASP A 1 77 ? -1.809 -15.113 4.026 1.00 83.31 77 ASP A C 1
ATOM 595 O O . ASP A 1 77 ? -2.775 -14.494 4.469 1.00 83.31 77 ASP A O 1
ATOM 599 N N . ASN A 1 78 ? -0.902 -15.633 4.861 1.00 84.81 78 ASN A N 1
ATOM 600 C CA . ASN A 1 78 ? -1.028 -15.507 6.315 1.00 84.81 78 ASN A CA 1
ATOM 601 C C . ASN A 1 78 ? -0.891 -14.054 6.803 1.00 84.81 78 ASN A C 1
ATOM 603 O O . ASN A 1 78 ? -1.593 -13.673 7.739 1.00 84.81 78 ASN A O 1
ATOM 607 N N . PHE A 1 79 ? -0.017 -13.238 6.208 1.00 83.69 79 PHE A N 1
ATOM 608 C CA . PHE A 1 79 ? 0.108 -11.819 6.568 1.00 83.69 79 PHE A CA 1
ATOM 609 C C . PHE A 1 79 ? -1.129 -11.018 6.169 1.00 83.69 79 PHE A C 1
ATOM 611 O O . PHE A 1 79 ? -1.641 -10.242 6.980 1.00 83.69 79 PHE A O 1
ATOM 618 N N . ILE A 1 80 ? -1.649 -11.251 4.963 1.00 85.62 80 ILE A N 1
ATOM 619 C CA . ILE A 1 80 ? -2.873 -10.606 4.477 1.00 85.62 80 ILE A CA 1
ATOM 620 C C . ILE A 1 80 ? -4.046 -10.977 5.390 1.00 85.62 80 ILE A C 1
ATOM 622 O O . ILE A 1 80 ? -4.710 -10.088 5.921 1.00 85.62 80 ILE A O 1
ATOM 626 N N . ARG A 1 81 ? -4.240 -12.269 5.691 1.00 85.75 81 ARG A N 1
ATOM 627 C CA . ARG A 1 81 ? -5.330 -12.742 6.565 1.00 85.75 81 ARG A CA 1
ATOM 628 C C . ARG A 1 81 ? -5.241 -12.239 8.008 1.00 85.75 81 ARG A C 1
ATOM 630 O O . ARG A 1 81 ? -6.272 -12.118 8.668 1.00 85.75 81 ARG A O 1
ATOM 637 N N . ARG A 1 82 ? -4.039 -11.958 8.522 1.00 88.12 82 ARG A N 1
ATOM 638 C CA . ARG A 1 82 ? -3.844 -11.405 9.878 1.00 88.12 82 ARG A CA 1
ATOM 639 C C . ARG A 1 82 ? -3.961 -9.885 9.937 1.00 88.12 82 ARG A C 1
ATOM 641 O O . ARG A 1 82 ? -4.105 -9.347 11.031 1.00 88.12 82 ARG A O 1
ATOM 648 N N . SER A 1 83 ? -3.904 -9.203 8.798 1.00 90.44 83 SER A N 1
ATOM 649 C CA . SER A 1 83 ? -4.035 -7.750 8.745 1.00 90.44 83 SER A CA 1
ATOM 650 C C . SER A 1 83 ? -5.497 -7.343 8.898 1.00 90.44 83 SER A C 1
ATOM 652 O O . SER A 1 83 ? -6.394 -7.936 8.303 1.00 90.44 83 SER A O 1
ATOM 654 N N . GLU A 1 84 ? -5.764 -6.320 9.710 1.00 90.31 84 GLU A N 1
ATOM 655 C CA . GLU A 1 84 ? -7.127 -5.815 9.914 1.00 90.31 84 GLU A CA 1
ATOM 656 C C . GLU A 1 84 ? -7.635 -5.100 8.668 1.00 90.31 84 GLU A C 1
ATOM 658 O O . GLU A 1 84 ? -8.811 -5.201 8.350 1.00 90.31 84 GLU A O 1
ATOM 663 N N . ASN A 1 85 ? -6.756 -4.413 7.947 1.00 91.12 85 ASN A N 1
ATOM 664 C CA . ASN A 1 85 ? -7.087 -3.716 6.714 1.00 91.12 85 ASN A CA 1
ATOM 665 C C . ASN A 1 85 ? -6.004 -3.971 5.669 1.00 91.12 85 ASN A C 1
ATOM 667 O O . ASN A 1 85 ? -4.878 -4.349 6.003 1.00 91.12 85 ASN A O 1
ATOM 671 N N . VAL A 1 86 ? -6.334 -3.711 4.411 1.00 91.69 86 VAL A N 1
ATOM 672 C CA . VAL A 1 86 ? -5.383 -3.734 3.303 1.00 91.69 86 VAL A CA 1
ATOM 673 C C . VAL A 1 86 ? -5.444 -2.399 2.575 1.00 91.69 86 VAL A C 1
ATOM 675 O O . VAL A 1 86 ? -6.522 -1.866 2.336 1.00 91.69 86 VAL A O 1
ATOM 678 N N . CYS A 1 87 ? -4.284 -1.848 2.242 1.00 91.88 87 CYS A N 1
ATOM 679 C CA . CYS A 1 87 ? -4.132 -0.658 1.424 1.00 91.88 87 CYS A CA 1
ATOM 680 C C . CYS A 1 87 ? -3.395 -1.032 0.140 1.00 91.88 87 CYS A C 1
ATOM 682 O O . CYS A 1 87 ? -2.269 -1.529 0.185 1.00 91.88 87 CYS A O 1
ATOM 684 N N . VAL A 1 88 ? -4.028 -0.778 -0.999 1.00 92.06 88 VAL A N 1
ATOM 685 C CA . VAL A 1 88 ? -3.428 -0.938 -2.321 1.00 92.06 88 VAL A CA 1
ATOM 686 C C . VAL A 1 88 ? -3.085 0.445 -2.853 1.00 92.06 88 VAL A C 1
ATOM 688 O O . VAL A 1 88 ? -3.972 1.274 -3.051 1.00 92.06 88 VAL A O 1
ATOM 691 N N . ILE A 1 89 ? -1.798 0.690 -3.094 1.00 91.94 89 ILE A N 1
ATOM 692 C CA . ILE A 1 89 ? -1.315 1.919 -3.727 1.00 91.94 89 ILE A CA 1
ATOM 693 C C . ILE A 1 89 ? -1.110 1.637 -5.215 1.00 91.94 89 ILE A C 1
ATOM 695 O O . ILE A 1 89 ? -0.105 1.049 -5.626 1.00 91.94 89 ILE A O 1
ATOM 699 N N . LEU A 1 90 ? -2.083 2.052 -6.021 1.00 90.50 90 LEU A N 1
ATOM 700 C CA . LEU A 1 90 ? -2.077 1.889 -7.466 1.00 90.50 90 LEU A CA 1
ATOM 701 C C . LEU A 1 90 ? -1.165 2.919 -8.138 1.00 90.50 90 LEU A C 1
ATOM 703 O O . LEU A 1 90 ? -1.444 4.119 -8.167 1.00 90.50 90 LEU A O 1
ATOM 707 N N . THR A 1 91 ? -0.110 2.398 -8.754 1.00 89.06 91 THR A N 1
ATOM 708 C CA . THR A 1 91 ? 0.665 3.054 -9.815 1.00 89.06 91 THR A CA 1
ATOM 709 C C . THR A 1 91 ? 0.199 2.519 -11.176 1.00 89.06 91 THR A C 1
ATOM 711 O O . THR A 1 91 ? -0.290 1.391 -11.253 1.00 89.06 91 THR A O 1
ATOM 714 N N . TRP A 1 92 ? 0.424 3.236 -12.284 1.00 88.44 92 TRP A N 1
ATOM 715 C CA . TRP A 1 92 ? 0.080 2.735 -13.631 1.00 88.44 92 TRP A CA 1
ATOM 716 C C . TRP A 1 92 ? 0.809 1.443 -14.043 1.00 88.44 92 TRP A C 1
ATOM 718 O O . TRP A 1 92 ? 0.340 0.742 -14.930 1.00 88.44 92 TRP A O 1
ATOM 728 N N . THR A 1 93 ? 1.907 1.078 -13.374 1.00 89.62 93 THR A N 1
ATOM 729 C CA . THR A 1 93 ? 2.612 -0.203 -13.576 1.00 89.62 93 THR A CA 1
ATOM 730 C C . THR A 1 93 ? 2.258 -1.268 -12.534 1.00 89.62 93 THR A C 1
ATOM 732 O O . THR A 1 93 ? 2.900 -2.314 -12.491 1.00 89.62 93 THR A O 1
ATOM 735 N N . TYR A 1 94 ? 1.286 -1.031 -11.645 1.00 91.06 94 TYR A N 1
ATOM 736 C CA . TYR A 1 94 ? 0.960 -1.960 -10.552 1.00 91.06 94 TYR A CA 1
ATOM 737 C C . TYR A 1 94 ? 0.575 -3.349 -11.075 1.00 91.06 94 TYR A C 1
ATOM 739 O O . TYR A 1 94 ? 1.086 -4.363 -10.602 1.00 91.06 94 TYR A O 1
ATOM 747 N N . MET A 1 95 ? -0.244 -3.388 -12.128 1.00 91.12 95 MET A N 1
ATOM 748 C CA . MET A 1 95 ? -0.714 -4.630 -12.750 1.00 91.12 95 MET A CA 1
ATOM 749 C C . MET A 1 95 ? 0.368 -5.398 -13.521 1.00 91.12 95 MET A C 1
ATOM 751 O O . MET A 1 95 ? 0.162 -6.550 -13.885 1.00 91.12 95 MET A O 1
ATOM 755 N N . GLU A 1 96 ? 1.530 -4.790 -13.760 1.00 90.50 96 GLU A N 1
ATOM 756 C CA . GLU A 1 96 ? 2.659 -5.439 -14.439 1.00 90.50 96 GLU A CA 1
ATOM 757 C C . GLU A 1 96 ? 3.530 -6.246 -13.461 1.00 90.50 96 GLU A C 1
ATOM 759 O O . GLU A 1 96 ? 4.428 -6.989 -13.863 1.00 90.50 96 GLU A O 1
ATOM 764 N N . ARG A 1 97 ? 3.303 -6.094 -12.150 1.00 87.19 97 ARG A N 1
ATOM 765 C CA . ARG A 1 97 ? 4.123 -6.691 -11.094 1.00 87.19 97 ARG A CA 1
ATOM 766 C C . ARG A 1 97 ? 3.414 -7.920 -10.540 1.00 87.19 97 ARG A C 1
ATOM 768 O O . ARG A 1 97 ? 2.441 -7.799 -9.804 1.00 87.19 97 ARG A O 1
ATOM 775 N N . LEU A 1 98 ? 3.954 -9.102 -10.848 1.00 87.31 98 LEU A N 1
ATOM 776 C CA . LEU A 1 98 ? 3.396 -10.396 -10.432 1.00 87.31 98 LEU A CA 1
ATOM 777 C C . LEU A 1 98 ? 2.989 -10.431 -8.950 1.00 87.31 98 LEU A C 1
ATOM 779 O O . LEU A 1 98 ? 1.875 -10.838 -8.638 1.00 87.31 98 LEU A O 1
ATOM 783 N N . TRP A 1 99 ? 3.873 -9.992 -8.048 1.00 86.44 99 TRP A N 1
ATOM 784 C CA . TRP A 1 99 ? 3.607 -10.032 -6.607 1.00 86.44 99 TRP A CA 1
ATOM 785 C C . TRP A 1 99 ? 2.492 -9.078 -6.182 1.00 86.44 99 TRP A C 1
ATOM 787 O O . TRP A 1 99 ? 1.634 -9.486 -5.412 1.00 86.44 99 TRP A O 1
ATOM 797 N N . CYS A 1 100 ? 2.423 -7.877 -6.762 1.00 89.50 100 CYS A N 1
ATOM 798 C CA . CYS A 1 100 ? 1.326 -6.943 -6.510 1.00 89.50 100 CYS A CA 1
ATOM 799 C C . CYS A 1 100 ? -0.025 -7.544 -6.933 1.00 89.50 100 CYS A C 1
ATOM 801 O O . CYS A 1 100 ? -0.992 -7.512 -6.178 1.00 89.50 100 CYS A O 1
ATOM 803 N N . VAL A 1 101 ? -0.087 -8.163 -8.116 1.00 89.56 101 VAL A N 1
ATOM 804 C CA . VAL A 1 101 ? -1.311 -8.828 -8.597 1.00 89.56 101 VAL A CA 1
ATOM 805 C C . VAL A 1 101 ? -1.677 -10.032 -7.725 1.00 89.56 101 VAL A C 1
ATOM 807 O O . VAL A 1 101 ? -2.850 -10.237 -7.423 1.00 89.56 101 VAL A O 1
ATOM 810 N N . TYR A 1 102 ? -0.687 -10.816 -7.295 1.00 89.06 102 TYR A N 1
ATOM 811 C CA . TYR A 1 102 ? -0.897 -11.949 -6.396 1.00 89.06 102 TYR A CA 1
ATOM 812 C C . TYR A 1 102 ? -1.456 -11.505 -5.036 1.00 89.06 102 TYR A C 1
ATOM 814 O O . TYR A 1 102 ? -2.462 -12.043 -4.583 1.00 89.06 102 TYR A O 1
ATOM 822 N N . GLU A 1 103 ? -0.857 -10.487 -4.414 1.00 88.81 103 GLU A N 1
ATOM 823 C CA . GLU A 1 103 ? -1.339 -9.889 -3.163 1.00 88.81 103 GLU A CA 1
ATOM 824 C C . GLU A 1 103 ? -2.762 -9.357 -3.306 1.00 88.81 103 GLU A C 1
ATOM 826 O O . GLU A 1 103 ? -3.605 -9.607 -2.443 1.00 88.81 103 GLU A O 1
ATOM 831 N N . TRP A 1 104 ? -3.050 -8.671 -4.415 1.00 88.19 104 TRP A N 1
ATOM 832 C CA . TRP A 1 104 ? -4.390 -8.181 -4.702 1.00 88.19 104 TRP A CA 1
ATOM 833 C C . TRP A 1 104 ? -5.389 -9.341 -4.821 1.00 88.19 104 TRP A C 1
ATOM 835 O O . TRP A 1 104 ? -6.455 -9.302 -4.208 1.00 88.19 104 TRP A O 1
ATOM 845 N N . ALA A 1 105 ? -5.040 -10.417 -5.526 1.00 89.75 105 ALA A N 1
ATOM 846 C CA . ALA A 1 105 ? -5.890 -11.601 -5.621 1.00 89.75 105 ALA A CA 1
ATOM 847 C C . ALA A 1 105 ? -6.140 -12.256 -4.248 1.00 89.75 105 ALA A C 1
ATOM 849 O O . ALA A 1 105 ? -7.282 -12.594 -3.932 1.00 89.75 105 ALA A O 1
ATOM 850 N N . CYS A 1 106 ? -5.107 -12.387 -3.408 1.00 87.56 106 CYS A N 1
ATOM 851 C CA . CYS A 1 106 ? -5.240 -12.876 -2.032 1.00 87.56 106 CYS A CA 1
ATOM 852 C C . CYS A 1 106 ? -6.164 -11.979 -1.196 1.00 87.56 106 CYS A C 1
ATOM 854 O O . CYS A 1 106 ? -7.056 -12.472 -0.508 1.00 87.56 106 CYS A O 1
ATOM 856 N N . MET A 1 107 ? -6.008 -10.658 -1.298 1.00 88.06 107 MET A N 1
ATOM 857 C CA . MET A 1 107 ? -6.882 -9.702 -0.621 1.00 88.06 107 MET A CA 1
ATOM 858 C C . MET A 1 107 ? -8.338 -9.868 -1.064 1.00 88.06 107 MET A C 1
ATOM 860 O O . MET A 1 107 ? -9.206 -10.005 -0.210 1.00 88.06 107 MET A O 1
ATOM 864 N N . LEU A 1 108 ? -8.615 -9.895 -2.371 1.00 87.38 108 LEU A N 1
ATOM 865 C CA . LEU A 1 108 ? -9.980 -10.027 -2.902 1.00 87.38 108 LEU A CA 1
ATOM 866 C C . LEU A 1 108 ? -10.662 -11.329 -2.471 1.00 87.38 108 LEU A C 1
ATOM 868 O O . LEU A 1 108 ? -11.882 -11.366 -2.336 1.00 87.38 108 LEU A O 1
ATOM 872 N N . LYS A 1 109 ? -9.884 -12.395 -2.265 1.00 88.25 109 LYS A N 1
ATOM 873 C CA . LYS A 1 109 ? -10.391 -13.687 -1.803 1.00 88.25 109 LYS A CA 1
ATOM 874 C C . LYS A 1 109 ? -10.819 -13.660 -0.333 1.00 88.25 109 LYS A C 1
ATOM 876 O O . LYS A 1 109 ? -11.834 -14.264 0.001 1.00 88.25 109 LYS A O 1
ATOM 881 N N . ASP A 1 110 ? -10.046 -13.002 0.532 1.00 83.25 110 ASP A N 1
ATOM 882 C CA . ASP A 1 110 ? -10.156 -13.173 1.989 1.00 83.25 110 ASP A CA 1
ATOM 883 C C . ASP A 1 110 ? -10.560 -11.893 2.756 1.00 83.25 110 ASP A C 1
ATOM 885 O O . ASP A 1 110 ? -10.806 -11.944 3.964 1.00 83.25 110 ASP A O 1
ATOM 889 N N . THR A 1 111 ? -10.650 -10.739 2.086 1.00 85.75 111 THR A N 1
ATOM 890 C CA . THR A 1 111 ? -10.888 -9.426 2.713 1.00 85.75 111 THR A CA 1
ATOM 891 C C . THR A 1 111 ? -12.242 -8.852 2.306 1.00 85.75 111 THR A C 1
ATOM 893 O O . THR A 1 111 ? -12.555 -8.746 1.123 1.00 85.75 111 THR A O 1
ATOM 896 N N . ALA A 1 112 ? -13.041 -8.439 3.294 1.00 89.00 112 ALA A N 1
ATOM 897 C CA . ALA A 1 112 ? -14.300 -7.742 3.041 1.00 89.00 112 ALA A CA 1
ATOM 898 C C . ALA A 1 112 ? -14.037 -6.374 2.373 1.00 89.00 112 ALA A C 1
ATOM 900 O O . ALA A 1 112 ? -13.051 -5.722 2.738 1.00 89.00 112 ALA A O 1
ATOM 901 N N . PRO A 1 113 ? -14.884 -5.912 1.434 1.00 88.50 113 PRO A N 1
ATOM 902 C CA . PRO A 1 113 ? -14.651 -4.671 0.689 1.00 88.50 113 PRO A CA 1
ATOM 903 C C . PRO A 1 113 ? -14.385 -3.445 1.573 1.00 88.50 113 PRO A C 1
ATOM 905 O O . PRO A 1 113 ? -13.550 -2.611 1.240 1.00 88.50 113 PRO A O 1
ATOM 908 N N . GLU A 1 114 ? -15.028 -3.364 2.736 1.00 88.19 114 GLU A N 1
ATOM 909 C CA . GLU A 1 114 ? -14.926 -2.250 3.688 1.00 88.19 114 GLU A CA 1
ATOM 910 C C . GLU A 1 114 ? -13.555 -2.170 4.373 1.00 88.19 114 GLU A C 1
ATOM 912 O O . GLU A 1 114 ? -13.217 -1.159 4.984 1.00 88.19 114 GLU A O 1
ATOM 917 N N . ARG A 1 115 ? -12.763 -3.243 4.287 1.00 87.94 115 ARG A N 1
ATOM 918 C CA . ARG A 1 115 ? -11.414 -3.351 4.858 1.00 87.94 115 ARG A CA 1
ATOM 919 C C . ARG A 1 115 ? -10.324 -3.074 3.816 1.00 87.94 115 ARG A C 1
ATOM 921 O O . ARG A 1 115 ? -9.140 -3.177 4.139 1.00 87.94 115 ARG A O 1
ATOM 928 N N . CYS A 1 116 ? -10.707 -2.753 2.577 1.00 89.44 116 CYS A N 1
ATOM 929 C CA . CYS A 1 116 ? -9.806 -2.471 1.466 1.00 89.44 116 CYS A CA 1
ATOM 930 C C . CYS A 1 116 ? -9.785 -0.972 1.138 1.00 89.44 116 CYS A C 1
ATOM 932 O O . CYS A 1 116 ? -10.780 -0.395 0.704 1.00 89.44 116 CYS A O 1
ATOM 934 N N . PHE A 1 117 ? -8.613 -0.358 1.261 1.00 89.88 117 PHE A N 1
ATOM 935 C CA . PHE A 1 117 ? -8.353 1.026 0.888 1.00 89.88 117 PHE A CA 1
ATOM 936 C C . PHE A 1 117 ? -7.630 1.060 -0.453 1.00 89.88 117 PHE A C 1
ATOM 938 O O . PHE A 1 117 ? -6.549 0.490 -0.596 1.00 89.88 117 PHE A O 1
ATOM 945 N N . LEU A 1 118 ? -8.213 1.752 -1.428 1.00 90.31 118 LEU A N 1
ATOM 946 C CA . LEU A 1 118 ? -7.590 1.966 -2.727 1.00 90.31 118 LEU A CA 1
ATOM 947 C C . LEU A 1 118 ? -7.052 3.392 -2.800 1.00 90.31 118 LEU A C 1
ATOM 949 O O . LEU A 1 118 ? -7.821 4.350 -2.789 1.00 90.31 118 LEU A O 1
ATOM 953 N N . GLN A 1 119 ? -5.734 3.525 -2.866 1.00 89.25 119 GLN A N 1
ATOM 954 C CA . GLN A 1 119 ? -5.050 4.799 -3.050 1.00 89.25 119 GLN A CA 1
ATOM 955 C C . GLN A 1 119 ? -4.426 4.831 -4.440 1.00 89.25 119 GLN A C 1
ATOM 957 O O . GLN A 1 119 ? -3.941 3.818 -4.937 1.00 89.25 119 GLN A O 1
ATOM 962 N N . ILE A 1 120 ? -4.423 6.000 -5.070 1.00 85.31 120 ILE A N 1
ATOM 963 C CA . ILE A 1 120 ? -3.805 6.204 -6.381 1.00 85.31 120 ILE A CA 1
ATOM 964 C C . ILE A 1 120 ? -2.698 7.232 -6.202 1.00 85.31 120 ILE A C 1
ATOM 966 O O . ILE A 1 120 ? -2.899 8.273 -5.573 1.00 85.31 120 ILE A O 1
ATOM 970 N N . GLU A 1 121 ? -1.524 6.955 -6.759 1.00 79.12 121 GLU A N 1
ATOM 971 C CA . GLU A 1 121 ? -0.462 7.952 -6.872 1.00 79.12 121 GLU A CA 1
ATOM 972 C C . GLU A 1 121 ? -0.908 8.972 -7.931 1.00 79.12 121 GLU A C 1
ATOM 974 O O . GLU A 1 121 ? -0.800 8.730 -9.126 1.00 79.12 121 GLU A O 1
ATOM 979 N N . SER A 1 122 ? -1.541 1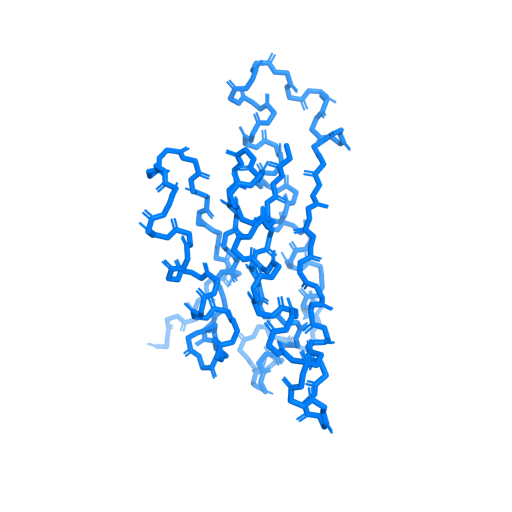0.044 -7.451 1.00 65.00 122 SER A N 1
ATOM 980 C CA . SER A 1 122 ? -2.150 11.179 -8.163 1.00 65.00 122 SER A CA 1
ATOM 981 C C . SER A 1 122 ? -1.906 11.299 -9.682 1.00 65.00 122 SER A C 1
ATOM 983 O O . SER A 1 122 ? -0.774 11.497 -10.112 1.00 65.00 122 SER A O 1
ATOM 985 N N . PHE A 1 123 ? -3.031 11.317 -10.410 1.00 57.34 123 PHE A N 1
ATOM 986 C CA . PHE A 1 123 ? -3.314 11.777 -11.779 1.00 57.34 123 PHE A CA 1
ATOM 987 C C . PHE A 1 123 ? -2.373 11.337 -12.910 1.00 57.34 123 PHE A C 1
ATOM 989 O O . PHE A 1 123 ? -1.281 11.862 -13.111 1.00 57.34 123 PHE A O 1
ATOM 996 N N . MET A 1 124 ? -2.917 10.455 -13.758 1.00 45.97 124 MET A N 1
ATOM 997 C CA . MET A 1 124 ? -2.606 10.457 -15.183 1.00 45.97 124 MET A CA 1
ATOM 998 C C . MET A 1 124 ? -2.778 11.897 -15.675 1.00 45.97 124 MET A C 1
ATOM 1000 O O . MET A 1 124 ? -3.863 12.455 -15.519 1.00 45.97 124 MET A O 1
ATOM 1004 N N . ASN A 1 125 ? -1.734 12.508 -16.240 1.00 43.25 125 ASN A N 1
ATOM 1005 C CA . ASN A 1 125 ? -1.967 13.606 -17.171 1.00 43.25 125 ASN A CA 1
ATOM 1006 C C . ASN A 1 125 ? -2.930 13.042 -18.219 1.00 43.25 125 ASN A C 1
ATOM 1008 O O . ASN A 1 125 ? -2.551 12.128 -18.955 1.00 43.25 125 ASN A O 1
ATOM 1012 N N . GLU A 1 126 ? -4.177 13.510 -18.220 1.00 43.81 126 GLU A N 1
ATOM 1013 C CA . GLU A 1 126 ? -5.041 13.371 -19.385 1.00 43.81 126 GLU A CA 1
ATOM 1014 C C . GLU A 1 126 ? -4.270 14.039 -20.527 1.00 43.81 126 GLU A C 1
ATOM 1016 O O . GLU A 1 126 ? -4.085 15.257 -20.531 1.00 43.81 126 GLU A O 1
ATOM 1021 N N . GLN A 1 127 ? -3.674 13.215 -21.392 1.00 40.91 127 GLN A N 1
ATOM 1022 C CA . GLN A 1 127 ? -3.111 13.678 -22.655 1.00 40.91 127 GLN A CA 1
ATOM 1023 C C . GLN A 1 127 ? -4.239 14.098 -23.587 1.00 40.91 127 GLN A C 1
ATOM 1025 O O . GLN A 1 127 ? -5.255 13.366 -23.633 1.00 40.91 127 GLN A O 1
#

Organism: NCBI:txid89044

Secondary structure (DSSP, 8-state):
-EEEEE-SSPPTTHHHHH-TT--HHHHHHHHHHHHHHHHHHHTT-GGGGGG--EEE------SS-HHHHHHHHHHHHHHHHH-SEEEEEE-TTGGG-HHHHHHHHHHHHHS-GGGEEEEE-S-----

Sequence (127 aa):
DVFVSHCWSPPQNWKIVMGPDVNYAVVKSAAVATMAKDIALARNDLQSWGNVLLWIDKACIPQDNDMLKLACINLIDNFIRRSENVCVILTWTYMERLWCVYEWACMLKDTAPERCFLQIESFMNEQ

Foldseek 3Di:
DEEEQEDDDDDPCNCVFVNVPDDPVVLVVVQLLVVLQVVCVVVVHSVCSVVDDYDYDPPPQPPPDPVSNVVSLVVLLVVLLPHQAYEYEDDVCQVVDPVSVSSVVSCVVRPDPVRYHYHYSDDDPPD

pLDDT: mean 86.74, std 10.07, range [40.91, 95.5]

Radius of gyration: 15.61 Å; chains: 1; bounding box: 32×42×40 Å